Protein AF-A0A4P5S8A2-F1 (afdb_monomer)

Foldseek 3Di:
DDCVVVPDKDKDKPDDPDPCCVPPHDIDIDTDDDVVVVVVVVVLVCQVPDLLAWDWDQDPVRDTDTRQAHPVRHGGDYSVVVVVVVVVVVD

pLDDT: mean 84.86, std 12.33, range [41.72, 96.94]

Radius of gyration: 16.74 Å; Cα contacts (8 Å, |Δi|>4): 88; chains: 1; bounding box: 46×43×34 Å

Solvent-accessible surface area (backbone atoms only — not comparable to full-atom values): 5724 Å² total; per-residue (Å²): 114,42,56,65,94,80,57,68,47,46,66,53,58,84,65,63,100,45,76,71,44,77,77,75,52,95,72,61,76,47,74,66,82,53,68,67,63,54,49,54,53,49,54,50,49,55,52,67,70,31,86,62,31,36,48,73,48,76,44,97,87,73,48,78,44,80,43,50,56,42,98,86,66,45,79,32,44,56,62,67,63,47,53,54,51,56,65,64,69,74,110

Structure (mmCIF, N/CA/C/O backbone):
data_AF-A0A4P5S8A2-F1
#
_entry.id   AF-A0A4P5S8A2-F1
#
loop_
_atom_site.group_PDB
_atom_site.id
_atom_site.type_symbol
_atom_site.label_atom_id
_atom_site.label_alt_id
_atom_site.label_comp_id
_atom_site.label_asym_id
_atom_site.label_entity_id
_atom_site.label_seq_id
_atom_site.pdbx_PDB_ins_code
_atom_site.Cartn_x
_atom_site.Cartn_y
_atom_site.Cartn_z
_atom_site.occupancy
_atom_site.B_iso_or_equiv
_atom_site.auth_seq_id
_atom_site.auth_comp_id
_atom_site.auth_asym_id
_atom_site.auth_atom_id
_atom_site.pdbx_PDB_model_num
ATOM 1 N N . MET A 1 1 ? 3.688 -0.114 -8.933 1.00 74.38 1 MET A N 1
ATOM 2 C CA . MET A 1 1 ? 3.013 -0.551 -10.171 1.00 74.38 1 MET A CA 1
ATOM 3 C C . MET A 1 1 ? 2.683 0.689 -10.977 1.00 74.38 1 MET A C 1
ATOM 5 O O . MET A 1 1 ? 2.266 1.677 -10.386 1.00 74.38 1 MET A O 1
ATOM 9 N N . PHE A 1 2 ? 2.927 0.659 -12.282 1.00 84.88 2 PHE A N 1
ATOM 10 C CA . PHE A 1 2 ? 2.602 1.749 -13.199 1.00 84.88 2 PHE A CA 1
ATOM 11 C C . PHE A 1 2 ? 1.582 1.243 -14.211 1.00 84.88 2 PHE A C 1
ATOM 13 O O . PHE A 1 2 ? 1.842 0.232 -14.849 1.00 84.88 2 PHE A O 1
ATOM 20 N N . GLU A 1 3 ? 0.461 1.942 -14.387 1.00 83.19 3 GLU A N 1
ATOM 21 C CA . GLU A 1 3 ? -0.603 1.514 -15.313 1.00 83.19 3 GLU A CA 1
ATOM 22 C C . GLU A 1 3 ? -0.198 1.589 -16.793 1.00 83.19 3 GLU A C 1
ATOM 24 O O . GLU A 1 3 ? -0.764 0.879 -17.618 1.00 83.19 3 GLU A O 1
ATOM 29 N N . ASN A 1 4 ? 0.772 2.448 -17.138 1.00 83.75 4 ASN A N 1
ATOM 30 C CA . ASN A 1 4 ? 1.405 2.539 -18.463 1.00 83.75 4 ASN A CA 1
ATOM 31 C C . ASN A 1 4 ? 0.416 2.373 -19.644 1.00 83.75 4 ASN A C 1
ATOM 33 O O . ASN A 1 4 ? 0.549 1.492 -20.492 1.00 83.75 4 ASN A O 1
ATOM 37 N N . GLY A 1 5 ? -0.639 3.196 -19.657 1.00 80.88 5 GLY A N 1
ATOM 38 C CA . GLY A 1 5 ? -1.634 3.203 -20.736 1.00 80.88 5 GLY A CA 1
ATOM 39 C C . GLY A 1 5 ? -2.432 1.901 -20.895 1.00 80.88 5 GLY A C 1
ATOM 40 O O . GLY A 1 5 ? -2.904 1.626 -21.994 1.00 80.88 5 GLY A O 1
ATOM 41 N N . GLY A 1 6 ? -2.570 1.101 -19.833 1.00 81.69 6 GLY A N 1
ATOM 42 C CA . GLY A 1 6 ? -3.264 -0.192 -19.840 1.00 81.69 6 GLY A CA 1
ATOM 43 C C . GLY A 1 6 ? -2.340 -1.400 -20.011 1.00 81.69 6 GLY A C 1
ATOM 44 O O . GLY A 1 6 ? -2.826 -2.523 -20.106 1.00 81.69 6 GLY A O 1
ATOM 45 N N . THR A 1 7 ? -1.020 -1.191 -20.041 1.00 82.00 7 THR A N 1
ATOM 46 C CA . THR A 1 7 ? -0.016 -2.268 -20.037 1.00 82.00 7 THR A CA 1
ATOM 47 C C . THR A 1 7 ? 0.780 -2.209 -18.734 1.00 82.00 7 THR A C 1
ATOM 49 O O . THR A 1 7 ? 1.893 -1.675 -18.728 1.00 82.00 7 THR A O 1
ATOM 52 N N . PRO A 1 8 ? 0.212 -2.695 -17.616 1.00 83.44 8 PRO A N 1
ATOM 53 C CA . PRO A 1 8 ? 0.767 -2.454 -16.298 1.00 83.44 8 PRO A CA 1
ATOM 54 C C . PRO A 1 8 ? 2.172 -3.036 -16.147 1.00 83.44 8 PRO A C 1
ATOM 56 O O . PRO A 1 8 ? 2.449 -4.171 -16.532 1.00 83.44 8 PRO A O 1
ATOM 59 N N . GLU A 1 9 ? 3.059 -2.254 -15.536 1.00 86.94 9 GLU A N 1
ATOM 60 C CA . GLU A 1 9 ? 4.407 -2.681 -15.188 1.00 86.94 9 GLU A CA 1
ATOM 61 C C . GLU A 1 9 ? 4.589 -2.735 -13.674 1.00 86.94 9 GLU A C 1
ATOM 63 O O . GLU A 1 9 ? 4.354 -1.759 -12.946 1.00 86.94 9 GLU A O 1
ATOM 68 N N . VAL A 1 10 ? 5.066 -3.882 -13.199 1.00 86.12 10 VAL A N 1
ATOM 69 C CA . VAL A 1 10 ? 5.389 -4.098 -11.792 1.00 86.12 10 VAL A CA 1
ATOM 70 C C . VAL A 1 10 ? 6.891 -4.273 -11.638 1.00 86.12 10 VAL A C 1
ATOM 72 O O . VAL A 1 10 ? 7.541 -5.031 -12.359 1.00 86.12 10 VAL A O 1
ATO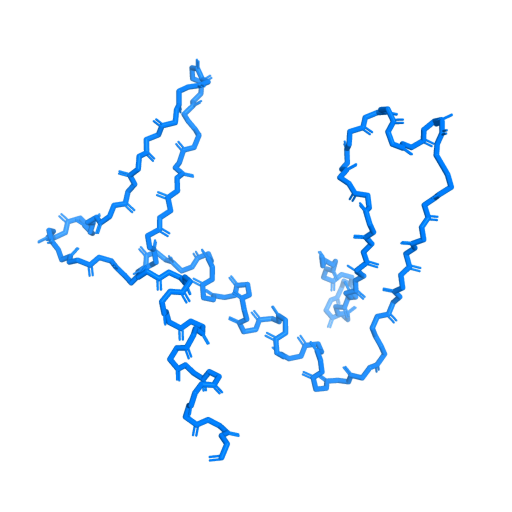M 75 N N . TRP A 1 11 ? 7.422 -3.550 -10.661 1.00 86.81 11 TRP A N 1
ATOM 76 C CA . TRP A 1 11 ? 8.823 -3.539 -10.291 1.00 86.81 11 TRP A CA 1
ATOM 77 C C . TRP A 1 11 ? 8.914 -3.778 -8.789 1.00 86.81 11 TRP A C 1
ATOM 79 O O . TRP A 1 11 ? 8.157 -3.170 -8.028 1.00 86.81 11 TRP A O 1
ATOM 89 N N . ILE A 1 12 ? 9.834 -4.645 -8.376 1.00 85.38 12 ILE A N 1
ATOM 90 C CA . ILE A 1 12 ? 10.172 -4.865 -6.969 1.00 85.38 12 ILE A CA 1
ATOM 91 C C . ILE A 1 12 ? 11.607 -4.390 -6.760 1.00 85.38 12 ILE A C 1
ATOM 93 O O . ILE A 1 12 ? 12.483 -4.644 -7.590 1.00 85.38 12 ILE A O 1
ATOM 97 N N . GLY A 1 13 ? 11.847 -3.690 -5.656 1.00 81.31 13 GLY A N 1
ATOM 98 C CA . GLY A 1 13 ? 13.173 -3.226 -5.272 1.00 81.31 13 GLY A CA 1
ATOM 99 C C . GLY A 1 13 ? 13.371 -3.242 -3.770 1.00 81.31 13 GLY A C 1
ATOM 100 O O . GLY A 1 13 ? 12.414 -3.271 -3.001 1.00 81.31 13 GLY A O 1
ATOM 101 N N . SER A 1 14 ? 14.637 -3.199 -3.366 1.00 74.94 14 SER A N 1
ATOM 102 C CA . SER A 1 14 ? 15.067 -3.073 -1.969 1.00 74.94 14 SER A CA 1
ATOM 103 C C . SER A 1 14 ? 14.883 -1.667 -1.394 1.00 74.94 14 SER A C 1
ATOM 105 O O . SER A 1 14 ? 14.942 -1.484 -0.177 1.00 74.94 14 SER A O 1
ATOM 107 N N . ALA A 1 15 ? 14.697 -0.671 -2.262 1.00 63.62 15 ALA A N 1
ATOM 108 C CA . ALA A 1 15 ? 14.683 0.729 -1.886 1.00 63.62 15 ALA A CA 1
ATOM 109 C C . ALA A 1 15 ? 13.292 1.195 -1.439 1.00 63.62 15 ALA A C 1
ATOM 111 O O . ALA A 1 15 ? 12.309 1.074 -2.167 1.00 63.62 15 ALA A O 1
ATOM 112 N N . ASP A 1 16 ? 13.245 1.842 -0.279 1.00 68.19 16 ASP A N 1
ATOM 113 C CA . ASP A 1 16 ? 12.201 2.817 0.048 1.00 68.19 16 ASP A CA 1
ATOM 114 C C . ASP A 1 16 ? 12.523 4.143 -0.677 1.00 68.19 16 ASP A C 1
ATOM 116 O O . ASP A 1 16 ? 13.706 4.493 -0.782 1.00 68.19 16 ASP A O 1
ATOM 120 N N . MET A 1 17 ? 11.520 4.889 -1.165 1.00 55.41 17 MET A N 1
ATOM 121 C CA . MET A 1 17 ? 11.678 6.141 -1.942 1.00 55.41 17 MET A CA 1
ATOM 122 C C . MET A 1 17 ? 12.130 7.334 -1.076 1.00 55.41 17 MET A C 1
ATOM 124 O O . MET A 1 17 ? 11.665 8.464 -1.211 1.00 55.41 17 MET A O 1
ATOM 128 N N . MET A 1 18 ? 13.060 7.095 -0.161 1.00 62.22 18 MET A N 1
ATOM 129 C CA . MET A 1 18 ? 13.676 8.105 0.682 1.00 62.22 18 MET A CA 1
ATOM 130 C C . MET A 1 18 ? 14.971 8.585 0.023 1.00 62.22 18 MET A C 1
ATOM 132 O O . MET A 1 18 ? 15.796 7.770 -0.384 1.00 62.22 18 MET A O 1
ATOM 136 N N . HIS A 1 19 ? 15.192 9.906 -0.008 1.00 55.84 19 HIS A N 1
ATOM 137 C CA . HIS A 1 19 ? 16.338 10.566 -0.669 1.00 55.84 19 HIS A CA 1
ATOM 138 C C . HIS A 1 19 ? 17.699 9.912 -0.347 1.00 55.84 19 HIS A C 1
ATOM 140 O O . HIS A 1 19 ? 18.572 9.796 -1.198 1.00 55.84 19 HIS A O 1
ATOM 146 N N . ARG A 1 20 ? 17.857 9.397 0.881 1.00 59.88 20 ARG A N 1
ATOM 147 C CA . ARG A 1 20 ? 19.075 8.705 1.338 1.00 59.88 20 ARG A CA 1
ATOM 148 C C . ARG A 1 20 ? 19.392 7.401 0.591 1.00 59.88 20 ARG A C 1
ATOM 150 O O . ARG A 1 20 ? 20.559 7.028 0.529 1.00 59.88 20 ARG A O 1
ATOM 157 N N . ASN A 1 21 ? 18.377 6.689 0.100 1.00 57.09 21 ASN A N 1
ATOM 158 C CA . ASN A 1 21 ? 18.557 5.406 -0.580 1.00 57.09 21 ASN A CA 1
ATOM 159 C C . ASN A 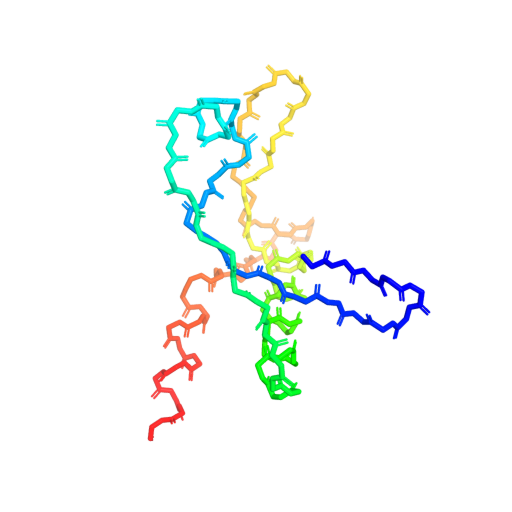1 21 ? 18.960 5.620 -2.044 1.00 57.09 21 ASN A C 1
ATOM 161 O O . ASN A 1 21 ? 19.735 4.842 -2.578 1.00 57.09 21 ASN A O 1
ATOM 165 N N . LEU A 1 22 ? 18.512 6.716 -2.665 1.00 59.00 22 LEU A N 1
ATOM 166 C CA . LEU A 1 22 ? 18.774 6.996 -4.080 1.00 59.00 22 LEU A CA 1
ATOM 167 C C . LEU A 1 22 ? 20.164 7.597 -4.349 1.00 59.00 22 LEU A C 1
ATOM 169 O O . LEU A 1 22 ? 20.644 7.512 -5.471 1.00 59.00 22 LEU A O 1
ATOM 173 N N . ASP A 1 23 ? 20.809 8.179 -3.333 1.00 62.62 23 ASP A N 1
ATOM 174 C CA . ASP A 1 23 ? 22.018 8.999 -3.523 1.00 62.62 23 ASP A CA 1
ATOM 175 C C . ASP A 1 23 ? 23.301 8.363 -2.942 1.00 62.62 23 ASP A C 1
ATOM 177 O O . ASP A 1 23 ? 24.415 8.793 -3.234 1.00 62.62 23 ASP A O 1
ATOM 181 N N . ARG A 1 24 ? 23.179 7.336 -2.081 1.00 61.78 24 ARG A N 1
ATOM 182 C CA . ARG A 1 24 ? 24.324 6.731 -1.357 1.00 61.78 24 ARG A CA 1
ATOM 183 C C . ARG A 1 24 ? 24.366 5.203 -1.349 1.00 61.78 24 ARG A C 1
ATOM 185 O O . ARG A 1 24 ? 25.273 4.638 -0.735 1.00 61.78 24 ARG A O 1
ATOM 192 N N . ARG A 1 25 ? 23.401 4.519 -1.967 1.00 73.69 25 ARG A N 1
ATOM 193 C CA . ARG A 1 25 ? 23.310 3.052 -1.961 1.00 73.69 25 ARG A CA 1
ATOM 194 C C . ARG A 1 25 ? 23.263 2.496 -3.378 1.00 73.69 25 ARG A C 1
ATOM 196 O O . ARG A 1 25 ? 22.771 3.145 -4.293 1.00 73.69 25 ARG A O 1
ATOM 203 N N . ILE A 1 26 ? 23.797 1.284 -3.535 1.00 69.94 26 ILE A N 1
ATOM 204 C CA . ILE A 1 26 ? 23.542 0.465 -4.720 1.00 69.94 26 ILE A CA 1
ATOM 205 C C . ILE A 1 26 ? 22.174 -0.172 -4.503 1.00 69.94 26 ILE A C 1
ATOM 207 O O . ILE A 1 26 ? 22.016 -0.988 -3.598 1.00 69.94 26 ILE A O 1
ATOM 211 N N . GLU A 1 27 ? 21.207 0.219 -5.322 1.00 74.94 27 GLU A N 1
ATOM 212 C CA . GLU A 1 27 ? 19.849 -0.313 -5.292 1.00 74.94 27 GLU A CA 1
ATOM 213 C C . GLU A 1 27 ? 19.601 -1.151 -6.550 1.00 74.94 27 GLU A C 1
ATOM 215 O O . GLU A 1 27 ? 20.064 -0.809 -7.641 1.00 74.94 27 GLU A O 1
ATOM 220 N N . ALA A 1 28 ? 18.870 -2.256 -6.401 1.00 78.88 28 ALA A N 1
ATOM 221 C CA . ALA A 1 28 ? 18.464 -3.110 -7.510 1.00 78.88 28 ALA A CA 1
ATOM 222 C C . ALA A 1 28 ? 16.941 -3.077 -7.656 1.00 78.88 28 ALA A C 1
ATOM 224 O O . ALA A 1 28 ? 16.205 -3.259 -6.685 1.00 78.88 28 ALA A O 1
ATOM 225 N N . LEU A 1 29 ? 16.481 -2.862 -8.887 1.00 81.44 29 LEU A N 1
ATOM 226 C CA . LEU A 1 29 ? 15.083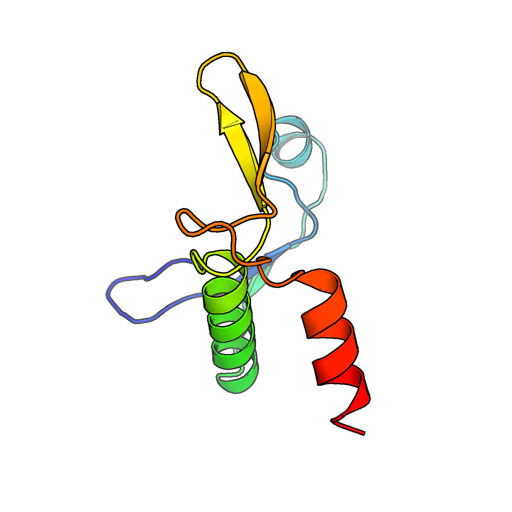 -2.988 -9.281 1.00 81.44 29 LEU A CA 1
ATOM 227 C C . LEU A 1 29 ? 14.968 -4.137 -10.273 1.00 81.44 29 LEU A C 1
ATOM 229 O O . LEU A 1 29 ? 15.734 -4.214 -11.233 1.00 81.44 29 LEU A O 1
ATOM 233 N N . VAL A 1 30 ? 13.994 -5.012 -10.050 1.00 85.12 30 VAL A N 1
ATOM 234 C CA . VAL A 1 30 ? 13.689 -6.124 -10.949 1.00 85.12 30 VAL A CA 1
ATOM 235 C C . VAL A 1 30 ? 12.276 -5.942 -11.478 1.00 85.12 30 VAL A C 1
ATOM 237 O O . VAL A 1 30 ? 11.327 -5.787 -10.706 1.00 85.12 30 VAL A O 1
ATOM 240 N N . LYS A 1 31 ? 12.141 -5.956 -12.806 1.00 88.25 31 LYS A N 1
ATOM 241 C CA . LYS A 1 31 ? 10.842 -5.994 -13.478 1.00 88.25 31 LYS A CA 1
ATOM 242 C C . LYS A 1 31 ? 10.290 -7.409 -13.416 1.00 88.25 31 LYS A C 1
ATOM 244 O O . LYS A 1 31 ? 10.995 -8.363 -13.744 1.00 88.25 31 LYS A O 1
ATOM 249 N N . LEU A 1 32 ? 9.021 -7.538 -13.058 1.00 86.25 32 LEU A N 1
ATOM 250 C CA . LEU A 1 32 ? 8.326 -8.813 -13.155 1.00 86.25 32 LEU A CA 1
ATOM 251 C C . LEU A 1 32 ? 7.817 -9.011 -14.580 1.00 86.25 32 LEU A C 1
ATOM 253 O O . LEU A 1 32 ? 7.114 -8.158 -15.118 1.00 86.25 32 LEU A O 1
ATOM 257 N N . GLY A 1 33 ? 8.227 -10.119 -15.198 1.00 86.62 33 GLY A N 1
ATOM 258 C CA . GLY A 1 33 ? 7.853 -10.466 -16.572 1.00 86.62 33 GLY A CA 1
ATOM 259 C C . GLY A 1 33 ? 6.781 -11.549 -16.682 1.00 86.62 33 GLY A C 1
ATOM 260 O O . GLY A 1 33 ? 6.189 -11.686 -17.747 1.00 86.62 33 GLY A O 1
ATOM 261 N N . ASP A 1 34 ? 6.537 -12.311 -15.613 1.00 90.25 34 ASP A N 1
ATOM 262 C CA . ASP A 1 34 ? 5.545 -13.388 -15.618 1.00 90.25 34 ASP A CA 1
ATOM 263 C C . ASP A 1 34 ? 4.134 -12.821 -15.383 1.00 90.25 34 ASP A C 1
AT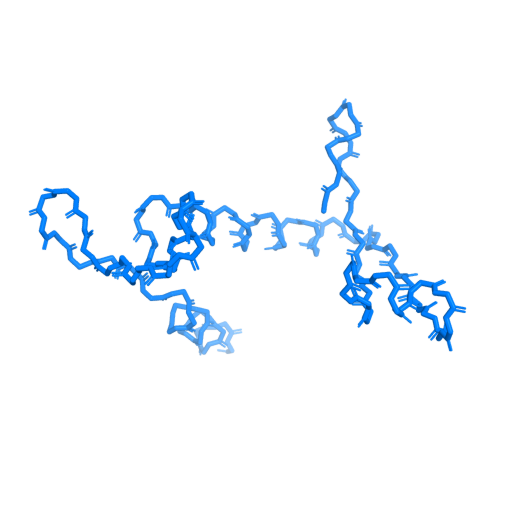OM 265 O O . ASP A 1 34 ? 3.909 -12.199 -14.338 1.00 90.25 34 ASP A O 1
ATOM 269 N N . PRO A 1 35 ? 3.176 -13.037 -16.305 1.00 87.12 35 PRO A N 1
ATOM 270 C CA . PRO A 1 35 ? 1.794 -12.608 -16.127 1.00 87.12 35 PRO A CA 1
ATOM 271 C C . PRO A 1 35 ? 1.139 -13.114 -14.836 1.00 87.12 35 PRO A C 1
ATOM 273 O O . PRO A 1 35 ? 0.329 -12.387 -14.268 1.00 87.12 35 PRO A O 1
ATOM 276 N N . GLN A 1 36 ? 1.492 -14.308 -14.344 1.00 89.19 36 GLN A N 1
ATOM 277 C CA . GLN A 1 36 ? 0.930 -14.845 -13.099 1.00 89.19 36 GLN A CA 1
ATOM 278 C C . GLN A 1 36 ? 1.331 -13.987 -11.896 1.00 89.19 36 GLN A C 1
ATOM 280 O O . GLN A 1 36 ? 0.468 -13.559 -11.134 1.00 89.19 36 GLN A O 1
ATOM 285 N N . HIS A 1 37 ? 2.612 -13.619 -11.789 1.00 89.00 37 HIS A N 1
ATOM 286 C CA . HIS A 1 37 ? 3.084 -12.722 -10.729 1.00 89.00 37 HIS A CA 1
ATOM 287 C C . HIS A 1 37 ? 2.463 -11.321 -10.827 1.00 89.00 37 HIS A C 1
ATOM 289 O O . HIS A 1 37 ? 2.236 -10.667 -9.809 1.00 89.00 37 HIS A O 1
ATOM 295 N N . LEU A 1 38 ? 2.190 -10.836 -12.044 1.00 88.25 38 LEU A N 1
ATOM 296 C CA . LEU A 1 38 ? 1.495 -9.560 -12.231 1.00 88.25 38 LEU A CA 1
ATOM 297 C C . LEU A 1 38 ? 0.060 -9.629 -11.697 1.00 88.25 38 LEU A C 1
ATOM 299 O O . LEU A 1 38 ? -0.371 -8.702 -11.009 1.00 88.25 38 LEU A O 1
ATOM 303 N N . THR A 1 39 ? -0.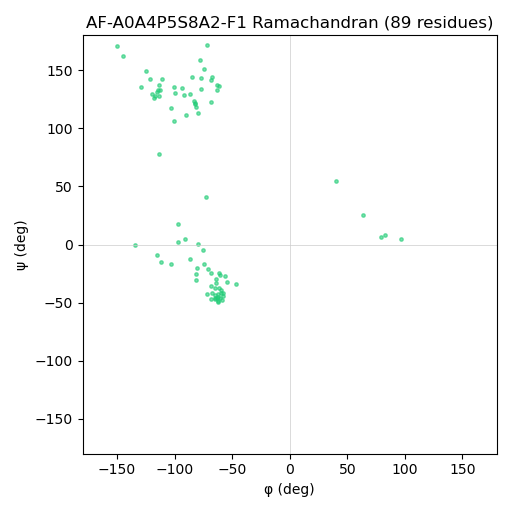658 -10.720 -11.977 1.00 89.88 39 THR A N 1
ATOM 304 C CA . THR A 1 39 ? -2.008 -10.958 -11.453 1.00 89.88 39 THR A CA 1
ATOM 305 C C . THR A 1 39 ? -2.008 -11.057 -9.932 1.00 89.88 39 THR A C 1
ATOM 307 O O . THR A 1 39 ? -2.757 -10.324 -9.293 1.00 89.88 39 THR A O 1
ATOM 310 N N . GLU A 1 40 ? -1.128 -11.869 -9.344 1.00 90.06 40 GLU A N 1
ATOM 311 C CA . GLU A 1 40 ? -1.032 -12.030 -7.886 1.00 90.06 40 GLU A CA 1
ATOM 312 C C . GLU A 1 40 ? -0.765 -10.697 -7.175 1.00 90.06 40 GLU A C 1
ATOM 314 O O . GLU A 1 40 ? -1.404 -10.366 -6.177 1.00 90.06 40 GLU A O 1
ATOM 319 N N . ILE A 1 41 ? 0.151 -9.881 -7.704 1.00 90.38 41 ILE A N 1
ATOM 320 C CA . ILE A 1 41 ? 0.452 -8.571 -7.116 1.00 90.38 41 ILE A CA 1
ATOM 321 C C . ILE A 1 41 ? -0.717 -7.605 -7.274 1.00 90.38 41 ILE A C 1
ATOM 323 O O . ILE A 1 41 ? -0.972 -6.800 -6.376 1.00 90.38 41 ILE A O 1
ATOM 327 N N . LYS A 1 42 ? -1.440 -7.671 -8.393 1.00 89.94 42 LYS A N 1
ATOM 328 C CA . LYS A 1 42 ? -2.646 -6.868 -8.565 1.00 89.94 42 LYS A CA 1
ATOM 329 C C . LYS A 1 42 ? -3.700 -7.251 -7.524 1.00 89.94 42 LYS A C 1
ATOM 331 O O . LYS A 1 42 ? -4.222 -6.363 -6.858 1.00 89.94 42 LYS A O 1
ATOM 336 N N . GLU A 1 43 ? -3.972 -8.540 -7.347 1.00 91.25 43 GLU A N 1
ATOM 337 C CA . GLU A 1 43 ? -4.923 -9.041 -6.345 1.00 91.25 43 GLU A CA 1
ATOM 338 C C . GLU A 1 43 ? -4.508 -8.641 -4.923 1.00 91.25 43 GLU A C 1
ATOM 340 O O . GLU A 1 43 ? -5.341 -8.229 -4.114 1.00 91.25 43 GLU A O 1
ATOM 345 N N . LEU A 1 44 ? -3.204 -8.675 -4.637 1.00 91.50 44 LEU A N 1
ATOM 346 C CA . LEU A 1 44 ? -2.644 -8.214 -3.372 1.00 91.50 44 LEU A CA 1
ATOM 347 C C . LEU A 1 44 ? -2.927 -6.725 -3.125 1.00 91.50 44 LEU A C 1
ATOM 349 O O . LEU A 1 44 ? -3.336 -6.353 -2.024 1.00 91.50 44 LEU A O 1
ATOM 353 N N . PHE A 1 45 ? -2.726 -5.868 -4.132 1.00 90.81 45 PHE A N 1
ATOM 354 C CA . PHE A 1 45 ? -3.045 -4.443 -4.028 1.00 90.81 45 PHE A CA 1
ATOM 355 C C . PHE A 1 45 ? -4.551 -4.193 -3.925 1.00 90.81 45 PHE A C 1
ATOM 357 O O . PHE A 1 45 ? -4.964 -3.375 -3.104 1.00 90.81 45 PHE A O 1
ATOM 364 N N . ASP A 1 46 ? -5.367 -4.912 -4.698 1.00 92.38 46 ASP A N 1
ATOM 365 C CA . ASP A 1 46 ? -6.827 -4.822 -4.624 1.00 92.38 46 ASP A CA 1
ATOM 366 C C . ASP A 1 46 ? -7.317 -5.148 -3.202 1.00 92.38 46 ASP A C 1
ATOM 368 O O . ASP A 1 46 ? -8.178 -4.446 -2.672 1.00 92.38 46 ASP A O 1
ATOM 372 N N . LEU A 1 47 ? -6.734 -6.165 -2.552 1.00 93.69 47 LEU A N 1
ATOM 373 C CA . LEU A 1 47 ? -7.025 -6.511 -1.161 1.00 93.69 47 LEU A CA 1
ATOM 374 C C . LEU A 1 47 ? -6.516 -5.442 -0.183 1.00 93.69 47 LEU A C 1
ATOM 376 O O . LEU A 1 47 ? -7.258 -5.034 0.710 1.00 93.69 47 LEU A O 1
ATOM 380 N N . ALA A 1 48 ? -5.275 -4.974 -0.342 1.00 90.50 48 ALA A N 1
ATOM 381 C CA . ALA A 1 48 ? -4.657 -3.997 0.558 1.00 90.50 48 ALA A CA 1
ATOM 382 C C . ALA A 1 48 ? -5.412 -2.658 0.579 1.00 90.50 48 ALA A C 1
ATOM 384 O O . ALA A 1 48 ? -5.537 -2.035 1.631 1.00 90.50 48 ALA A O 1
ATOM 385 N N . PHE A 1 49 ? -5.925 -2.227 -0.577 1.00 91.12 49 PHE A N 1
ATOM 386 C CA . PHE A 1 49 ? -6.638 -0.957 -0.735 1.00 91.12 49 PHE A CA 1
ATOM 387 C C . PHE A 1 49 ? -8.163 -1.091 -0.671 1.00 91.12 49 PHE A C 1
ATOM 389 O O . PHE A 1 49 ? -8.876 -0.097 -0.824 1.00 91.12 49 PHE A O 1
ATOM 396 N N . ASN A 1 50 ? -8.687 -2.295 -0.432 1.00 93.62 50 ASN A N 1
ATOM 397 C CA . ASN A 1 50 ? -10.118 -2.499 -0.270 1.00 93.62 50 ASN A CA 1
ATOM 398 C C . ASN A 1 50 ? -10.637 -1.739 0.964 1.00 93.62 50 ASN A C 1
ATOM 400 O O . ASN A 1 50 ? -10.043 -1.796 2.040 1.00 93.62 50 ASN A O 1
ATOM 404 N N . ALA A 1 51 ? -11.791 -1.079 0.846 1.00 91.56 51 ALA A N 1
ATOM 405 C CA . ALA A 1 51 ? -12.432 -0.401 1.977 1.00 91.56 51 ALA A CA 1
ATOM 406 C C . ALA A 1 51 ? -12.802 -1.364 3.127 1.00 91.56 51 ALA A C 1
ATOM 408 O O . ALA A 1 51 ? -12.861 -0.951 4.285 1.00 91.56 51 ALA A O 1
ATOM 409 N N . GLY A 1 52 ? -13.017 -2.642 2.803 1.00 95.12 52 GLY A N 1
ATOM 410 C CA . GLY A 1 52 ? -13.241 -3.751 3.728 1.00 95.12 52 GLY A CA 1
ATOM 411 C C . GLY A 1 52 ? -11.985 -4.247 4.453 1.00 95.12 52 GLY A C 1
ATOM 412 O O . GLY A 1 52 ? -12.101 -5.107 5.324 1.00 95.12 52 GLY A O 1
ATOM 413 N N . THR A 1 53 ? -10.804 -3.716 4.132 1.00 96.50 53 THR A N 1
ATOM 414 C CA . THR A 1 53 ? -9.532 -4.085 4.760 1.00 96.50 53 THR A CA 1
ATOM 415 C C . THR A 1 53 ? -9.131 -3.044 5.801 1.00 96.50 53 THR A C 1
ATOM 417 O O . THR A 1 53 ? -9.234 -1.828 5.596 1.00 96.50 53 THR A O 1
ATOM 420 N N . SER A 1 54 ? -8.690 -3.537 6.955 1.00 96.69 54 SER A N 1
ATOM 421 C CA . SER A 1 54 ? -8.173 -2.708 8.038 1.00 96.69 54 SER A CA 1
ATOM 422 C C . SER A 1 54 ? -6.843 -2.065 7.647 1.00 96.69 54 SER A C 1
ATOM 424 O O . SER A 1 54 ? -6.001 -2.676 6.990 1.00 96.69 54 SER A O 1
ATOM 426 N N . ALA A 1 55 ? -6.649 -0.814 8.054 1.00 95.56 55 ALA A N 1
ATOM 427 C CA . ALA A 1 55 ? -5.473 -0.037 7.683 1.00 95.56 55 ALA A CA 1
ATOM 428 C C . ALA A 1 55 ? -5.105 0.986 8.761 1.00 95.56 55 ALA A C 1
ATOM 430 O O . ALA A 1 55 ? -5.841 1.218 9.724 1.00 95.56 55 ALA A O 1
ATOM 431 N N . TRP A 1 56 ? -3.943 1.605 8.582 1.00 94.56 56 TRP A N 1
ATOM 432 C CA . TRP A 1 56 ? -3.563 2.819 9.287 1.00 94.56 56 TRP A CA 1
ATOM 433 C C . TRP A 1 56 ? -3.726 3.998 8.336 1.00 94.56 56 TRP A C 1
ATOM 435 O O . TRP A 1 56 ? -3.051 4.061 7.311 1.00 94.56 56 TRP A O 1
ATOM 445 N N . ASP A 1 57 ? -4.610 4.923 8.688 1.00 93.56 57 ASP A N 1
ATOM 446 C CA . ASP A 1 57 ? -4.840 6.134 7.914 1.00 93.56 57 ASP A CA 1
ATOM 447 C C . ASP A 1 57 ? -3.914 7.242 8.454 1.00 93.56 57 ASP A C 1
ATOM 449 O O . ASP A 1 57 ? -3.843 7.473 9.668 1.00 93.56 57 ASP A O 1
ATOM 453 N N . LEU A 1 58 ? -3.167 7.895 7.557 1.00 94.56 58 LEU A N 1
ATOM 454 C CA . LEU A 1 58 ? -2.339 9.062 7.871 1.00 94.56 58 LEU A CA 1
ATOM 455 C C . LEU A 1 58 ? -3.172 10.329 7.678 1.00 94.56 58 LEU A C 1
ATOM 457 O O . LEU A 1 58 ? -3.517 10.686 6.551 1.00 94.56 58 LEU A O 1
ATOM 461 N N . ASN A 1 59 ? -3.476 11.012 8.775 1.00 94.88 59 ASN A N 1
ATOM 462 C CA . ASN A 1 59 ? -4.251 12.247 8.754 1.00 94.88 59 ASN A CA 1
ATOM 463 C C . ASN A 1 59 ? -3.389 13.446 8.306 1.00 94.88 59 ASN A C 1
ATOM 465 O O . ASN A 1 59 ? -2.162 13.407 8.460 1.00 94.88 59 ASN A O 1
ATOM 469 N N . PRO A 1 60 ? -3.999 14.544 7.814 1.00 95.75 60 PRO A N 1
ATOM 470 C CA . PRO A 1 60 ? -3.278 15.741 7.364 1.00 95.75 60 PRO A CA 1
ATOM 471 C C . PRO A 1 60 ? -2.359 16.361 8.425 1.00 95.75 60 PRO A C 1
ATOM 473 O O . PRO A 1 60 ? -1.345 16.970 8.095 1.00 95.75 60 PRO A O 1
ATOM 476 N N . GLU A 1 61 ? -2.680 16.176 9.705 1.00 95.69 61 GLU A N 1
ATOM 477 C CA . GLU A 1 61 ? -1.904 16.677 10.842 1.00 95.69 61 GLU A CA 1
ATOM 478 C C . GLU A 1 61 ? -0.683 15.794 11.165 1.00 95.69 61 GLU A C 1
ATOM 480 O O . GLU A 1 61 ? 0.050 16.068 12.114 1.00 95.69 61 GLU A O 1
ATOM 485 N N . GLY A 1 62 ? -0.467 14.715 10.405 1.00 95.19 62 GLY A N 1
ATOM 486 C CA . GLY A 1 62 ? 0.629 13.762 10.596 1.00 95.19 62 GLY A CA 1
ATOM 487 C C . GLY A 1 62 ? 0.355 12.686 11.651 1.00 95.19 62 GLY A C 1
ATOM 488 O O . GLY A 1 62 ? 1.258 11.927 12.004 1.00 95.19 62 GLY A O 1
ATOM 489 N N . SER A 1 63 ? -0.875 12.609 12.167 1.00 96.75 63 SER A N 1
ATOM 490 C CA . SER A 1 63 ? -1.282 11.566 13.110 1.00 96.75 63 SER A CA 1
ATOM 491 C C . SER A 1 63 ? -1.733 10.302 12.381 1.00 96.75 63 SER A C 1
ATOM 493 O O . SER A 1 63 ? -2.363 10.366 11.328 1.00 96.75 63 SER A O 1
ATOM 495 N N . TRP A 1 64 ? -1.434 9.146 12.968 1.00 96.50 64 TRP A N 1
ATOM 496 C CA . TRP A 1 64 ? -1.875 7.850 12.464 1.00 96.50 64 TRP A CA 1
ATOM 497 C C . TRP A 1 64 ? -3.091 7.371 13.248 1.00 96.50 64 TRP A C 1
ATOM 499 O O . TRP A 1 64 ? -3.065 7.348 14.479 1.00 96.50 64 TRP A O 1
ATOM 509 N N . THR A 1 65 ? -4.147 6.958 12.550 1.00 95.25 65 THR A N 1
ATOM 510 C CA . THR A 1 65 ? -5.334 6.348 13.162 1.00 95.25 65 THR A CA 1
ATOM 511 C C . THR A 1 65 ? -5.525 4.940 12.629 1.00 95.25 65 THR A C 1
ATOM 513 O O . THR A 1 65 ? -5.510 4.714 11.422 1.00 95.25 65 THR A O 1
ATOM 516 N N . ARG A 1 66 ? -5.698 3.973 13.534 1.00 95.19 66 ARG A N 1
ATOM 517 C CA . ARG A 1 66 ? -5.973 2.592 13.143 1.00 95.19 66 ARG A CA 1
ATOM 518 C C . ARG A 1 66 ? -7.458 2.438 12.830 1.00 95.19 66 ARG A C 1
ATOM 520 O O . ARG A 1 66 ? -8.291 2.599 13.720 1.00 95.19 66 ARG A O 1
ATOM 527 N N . ARG A 1 67 ? -7.781 2.072 11.592 1.00 95.12 67 ARG A N 1
ATOM 528 C CA . ARG A 1 67 ? -9.137 1.761 11.139 1.00 95.12 67 ARG A CA 1
ATOM 529 C C . ARG A 1 67 ? -9.326 0.251 11.097 1.00 95.12 67 ARG A C 1
ATOM 531 O O . ARG A 1 67 ? -8.794 -0.433 10.228 1.00 95.12 67 ARG A O 1
ATOM 538 N N . THR A 1 68 ? -10.082 -0.268 12.059 1.00 96.50 68 THR A N 1
ATOM 539 C CA . THR A 1 68 ? -10.413 -1.701 12.170 1.00 96.50 68 THR A CA 1
ATOM 540 C C . THR A 1 68 ? -11.897 -1.990 11.999 1.00 96.50 68 THR A C 1
ATOM 542 O O . THR A 1 68 ? -12.268 -3.156 11.923 1.00 96.50 68 THR A O 1
ATOM 545 N N . LEU A 1 69 ? -12.736 -0.954 11.960 1.00 96.31 69 LEU A N 1
ATOM 546 C CA . LEU A 1 69 ? -14.182 -1.072 11.815 1.00 96.31 69 LEU A CA 1
ATOM 547 C C . LEU A 1 69 ? -14.656 -0.323 10.567 1.00 96.31 69 LEU A C 1
ATOM 549 O O . LEU A 1 69 ? -14.134 0.749 10.248 1.00 96.31 69 LEU A O 1
ATOM 553 N N . GLY A 1 70 ? -15.637 -0.900 9.876 1.00 93.38 70 GLY A N 1
ATOM 554 C CA . GLY A 1 70 ? -16.382 -0.252 8.805 1.00 93.38 70 GLY A CA 1
ATOM 555 C C . GLY A 1 70 ? -17.334 0.817 9.341 1.00 93.38 70 GLY A C 1
ATOM 556 O O . GLY A 1 70 ? -17.552 0.941 10.548 1.00 93.38 70 GLY A O 1
ATOM 557 N N . ALA A 1 71 ? -17.933 1.592 8.435 1.00 90.06 71 ALA A N 1
ATOM 558 C CA . ALA A 1 71 ? -18.884 2.650 8.794 1.00 90.06 71 ALA A CA 1
ATOM 559 C C . ALA A 1 71 ? -20.138 2.122 9.523 1.00 90.06 71 ALA A C 1
ATOM 561 O O . ALA A 1 71 ? -20.774 2.852 10.278 1.00 90.06 71 ALA A O 1
ATOM 562 N N . ASP A 1 72 ? -20.475 0.853 9.310 1.00 93.00 72 ASP A N 1
ATOM 563 C CA . ASP A 1 72 ? -21.566 0.117 9.950 1.00 93.00 72 ASP A CA 1
ATOM 564 C C . ASP A 1 72 ? -21.138 -0.613 11.241 1.00 93.00 72 ASP A C 1
ATOM 566 O O . ASP A 1 72 ? -21.934 -1.335 11.840 1.00 93.00 72 ASP A O 1
ATOM 570 N N . GLY A 1 73 ? -19.887 -0.435 11.682 1.00 93.62 73 GLY A N 1
ATOM 571 C CA . GLY A 1 73 ? -19.322 -1.108 12.851 1.00 93.62 73 GLY A CA 1
ATOM 572 C C . GLY A 1 73 ? -18.872 -2.549 12.597 1.00 93.62 73 GLY A C 1
ATOM 573 O O . GLY A 1 73 ? -18.479 -3.226 13.547 1.00 93.62 73 GLY A O 1
ATOM 574 N N . THR A 1 74 ? -18.904 -3.035 11.351 1.00 95.19 74 THR A N 1
ATOM 575 C CA . THR A 1 74 ? -18.388 -4.370 11.012 1.00 95.19 74 THR A CA 1
ATOM 576 C C . THR A 1 74 ? -16.875 -4.442 11.178 1.00 95.19 74 THR A C 1
ATOM 578 O O . THR A 1 74 ? -16.157 -3.479 10.910 1.00 95.19 74 THR A O 1
ATOM 581 N N . GLN A 1 75 ? -16.372 -5.593 11.628 1.00 96.25 75 GLN A N 1
ATOM 582 C CA . GLN A 1 75 ? -14.935 -5.824 11.722 1.00 96.25 75 GLN A CA 1
ATOM 583 C C . GLN A 1 75 ? -14.342 -5.907 10.315 1.00 96.25 75 GLN A C 1
ATOM 585 O O . GLN A 1 75 ? -14.748 -6.747 9.513 1.00 96.25 75 GLN A O 1
ATOM 590 N N . LEU A 1 76 ? -13.372 -5.041 10.033 1.00 96.94 76 LEU A N 1
ATOM 591 C CA . LEU A 1 76 ? -12.631 -5.078 8.780 1.00 96.94 76 LEU A CA 1
ATOM 592 C C . LEU A 1 76 ? -11.646 -6.244 8.779 1.00 96.94 76 LEU A C 1
ATOM 594 O O . LEU A 1 76 ? -11.118 -6.643 9.822 1.00 96.94 76 LEU A O 1
ATOM 598 N N . LEU A 1 77 ? -11.373 -6.740 7.581 1.00 95.75 77 LEU A N 1
ATOM 599 C CA . LEU A 1 77 ? -10.438 -7.821 7.330 1.00 95.75 77 LEU A CA 1
ATOM 600 C C . LEU A 1 77 ? -9.013 -7.406 7.729 1.00 95.75 77 LEU A C 1
ATOM 602 O O . LEU A 1 77 ? -8.544 -6.317 7.381 1.00 95.75 77 LEU A O 1
ATOM 606 N N . ASP A 1 78 ? -8.308 -8.265 8.467 1.00 94.50 78 ASP A N 1
ATOM 607 C CA . ASP A 1 78 ? -6.878 -8.083 8.718 1.00 94.50 78 ASP A CA 1
ATOM 608 C C . ASP A 1 78 ? -6.081 -8.611 7.523 1.00 94.50 78 ASP A C 1
ATOM 610 O O . ASP A 1 78 ? -6.194 -9.776 7.129 1.00 94.50 78 ASP A O 1
ATOM 614 N N . PHE A 1 79 ? -5.300 -7.722 6.913 1.00 90.88 79 PHE A N 1
ATOM 615 C CA . PHE A 1 79 ? -4.568 -8.022 5.691 1.00 90.88 79 PHE A CA 1
ATOM 616 C C . PHE A 1 79 ? -3.546 -9.147 5.893 1.00 90.88 79 PHE A C 1
ATOM 618 O O . PHE A 1 79 ? -3.473 -10.073 5.086 1.00 90.88 79 PHE A O 1
ATOM 625 N N . GLN A 1 80 ? -2.773 -9.100 6.981 1.00 88.50 80 GLN A N 1
ATOM 626 C CA . GLN A 1 80 ? -1.711 -10.076 7.222 1.00 88.50 80 GLN A CA 1
ATOM 627 C C . GLN A 1 80 ? -2.291 -11.440 7.585 1.00 88.50 80 GLN A C 1
ATOM 629 O O . GLN A 1 80 ? -1.832 -12.457 7.063 1.00 88.50 80 GLN A O 1
ATOM 634 N N . GLU A 1 81 ? -3.317 -11.468 8.436 1.00 90.62 81 GLU A N 1
ATOM 635 C CA . GLU A 1 81 ? -4.005 -12.707 8.801 1.00 90.62 81 GLU A CA 1
ATOM 636 C C . GLU A 1 81 ? -4.616 -13.390 7.571 1.00 90.62 81 GLU A C 1
ATOM 638 O O . GLU A 1 81 ? -4.466 -14.601 7.388 1.00 90.62 81 GLU A O 1
ATOM 643 N N . THR A 1 82 ? -5.214 -12.604 6.674 1.00 90.56 82 THR A N 1
ATOM 644 C CA . THR A 1 82 ? -5.799 -13.109 5.426 1.00 90.56 82 THR A CA 1
ATOM 645 C C . THR A 1 82 ? -4.751 -13.733 4.515 1.00 90.56 82 THR A C 1
ATOM 647 O O . THR A 1 82 ? -4.950 -14.845 4.028 1.00 90.56 82 THR A O 1
ATOM 650 N N . LEU A 1 83 ? -3.603 -13.0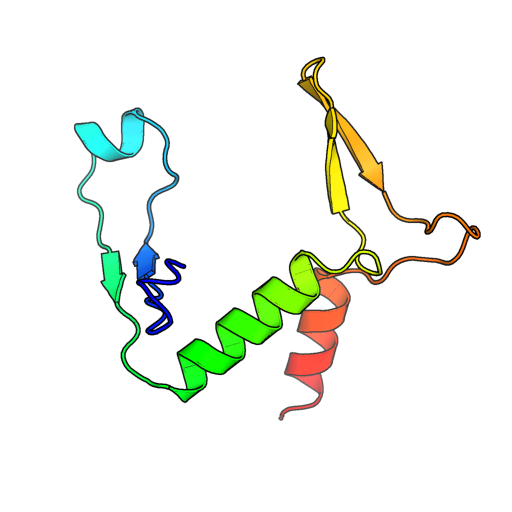79 4.321 1.00 89.44 83 LEU A N 1
ATOM 651 C CA . LEU A 1 83 ? -2.521 -13.636 3.501 1.00 89.44 83 LEU A CA 1
ATOM 652 C C . LEU A 1 83 ? -1.925 -14.911 4.101 1.00 89.44 83 LEU A C 1
ATOM 654 O O . LEU A 1 83 ? -1.606 -15.849 3.371 1.00 89.44 83 LEU A O 1
ATOM 658 N N . ILE A 1 84 ? -1.802 -14.976 5.429 1.00 91.12 84 ILE A N 1
ATOM 659 C CA . ILE A 1 84 ? -1.372 -16.196 6.119 1.00 91.12 84 ILE A CA 1
ATOM 660 C C . ILE A 1 84 ? -2.377 -17.328 5.874 1.00 91.12 84 ILE A C 1
ATOM 662 O O . ILE A 1 84 ? -1.961 -18.458 5.623 1.00 91.12 84 ILE A O 1
ATOM 666 N N . ALA A 1 85 ? -3.680 -17.049 5.935 1.00 88.94 85 ALA A N 1
ATOM 667 C CA . ALA A 1 85 ? -4.720 -18.047 5.701 1.00 88.94 85 ALA A CA 1
ATOM 668 C C . ALA A 1 85 ? -4.715 -18.568 4.254 1.00 88.94 85 ALA A C 1
ATOM 670 O O . ALA A 1 85 ? -4.712 -19.782 4.052 1.00 88.94 85 ALA A O 1
ATOM 671 N N . VAL A 1 86 ? -4.636 -17.672 3.262 1.00 85.50 86 VAL A N 1
ATOM 672 C CA . VAL A 1 86 ? -4.566 -18.034 1.834 1.00 85.50 86 VAL A CA 1
ATOM 673 C C . VAL A 1 86 ? -3.348 -18.918 1.558 1.00 85.50 86 VAL A C 1
ATOM 675 O O . VAL A 1 86 ? -3.484 -19.995 0.985 1.00 85.50 86 VAL A O 1
ATOM 678 N N . ASN A 1 87 ? -2.171 -18.537 2.056 1.00 83.00 87 ASN A N 1
ATOM 679 C CA . ASN A 1 87 ? -0.943 -19.302 1.825 1.00 83.00 87 ASN A CA 1
ATOM 680 C C . ASN A 1 87 ? -0.897 -20.641 2.578 1.00 83.00 87 ASN A C 1
ATOM 682 O O . ASN A 1 87 ? -0.153 -21.536 2.184 1.00 83.00 87 ASN A O 1
ATOM 686 N N . ARG A 1 88 ? -1.687 -20.807 3.646 1.00 79.25 88 ARG A N 1
ATOM 687 C CA . ARG A 1 88 ? -1.843 -22.094 4.346 1.00 79.25 88 ARG A CA 1
ATOM 688 C C . ARG A 1 88 ? -2.831 -23.040 3.659 1.00 79.25 88 ARG A C 1
ATOM 690 O O . ARG A 1 88 ? -2.720 -24.242 3.864 1.00 79.25 88 ARG A O 1
ATOM 697 N N . GLY A 1 89 ? -3.788 -22.518 2.890 1.00 60.25 89 GLY A N 1
ATOM 698 C CA . GLY A 1 89 ? -4.779 -23.310 2.150 1.00 60.25 89 GLY A CA 1
ATOM 699 C C . GLY A 1 89 ? -4.322 -23.770 0.761 1.00 60.25 89 GLY A C 1
ATOM 700 O O . GLY A 1 89 ? -4.968 -24.632 0.175 1.00 60.25 89 GLY A O 1
ATOM 701 N N . SER A 1 90 ? -3.221 -23.211 0.252 1.00 57.16 90 SER A N 1
ATOM 702 C CA . SER A 1 90 ? -2.665 -23.492 -1.082 1.00 57.16 90 SER A CA 1
ATOM 703 C C . SER A 1 90 ? -1.525 -24.531 -1.090 1.00 57.16 90 SER A C 1
ATOM 705 O O . SER A 1 90 ? -0.763 -24.578 -2.055 1.00 57.16 90 SER A O 1
ATOM 707 N N . SER A 1 91 ? -1.372 -25.338 -0.028 1.00 41.72 91 SER A N 1
ATOM 708 C CA . SER A 1 91 ? -0.439 -26.486 0.044 1.00 41.72 91 SER A CA 1
ATOM 709 C C . SER A 1 91 ? -1.145 -27.827 -0.095 1.00 41.72 91 SER A C 1
ATOM 711 O O . SER A 1 91 ? -2.250 -27.967 0.471 1.00 41.72 91 SER A O 1
#

Nearest PDB structures (foldseek):
  2o8r-assembly1_A  TM=8.425E-01  e=2.789E-02  Porphyromonas gingivalis

Secondary structure (DSSP, 8-state):
-B-GGGS-B-EEES--S-HHHHHHS---EEE---HHHHHHHHHHHHHHT-TTB-EEEE-TTS-EEEE-B-TTSPBPBPHHHHHHHHHHH--

Sequence (91 aa):
MFENGGTPEVWIGSADMMHRNLDRRIEALVKLGDPQHLTEIKELFDLAFNAGTSAWDLNPEGSWTRRTLGADGTQLLDFQETLIAVNRGSS

Mean predicted aligned error: 7.1 Å

=== Feature glossary ===
The record interleaves many kinds of information about one protein. Here is each kind framed as the question it answers.

Q: What known structures does this most resemble?
A: Structural nearest neighbors (via Foldseek easy-search vs the PDB). Reported per hit: target PDB id, E-value, and alignment TM-score. A TM-score above ~0.5 is the conventional threshold for 'same fold'.

Q: Where is each backbone atom in 3D?
A: The mmCIF table is the protein's shape written out atom by atom. For each backbone N, Cα, C, and carbonyl O, it records an (x, y, z) coordinate triple in Å plus the residue type, chain letter, and residue number.

Q: What are the backbone torsion angles?
A: The φ/ψ torsion pair specifies the backbone conformation at each residue. φ rotates about the N–Cα bond, ψ about the Cα–C bond. Steric clashes forbid most of the (φ, ψ) plane — the allowed regions (α-helix basin, β-sheet basin, left-handed helix) are the Ramachandran-allowed regions.

Q: Which residues are buried vs exposed?
A: Solvent-accessible surface area (SASA) is the area in Å² traced out by the centre of a 1.4 Å probe sphere (a water molecule) rolled over the protein's van der Waals surface (Shrake–Rupley / Lee–Richards construction). Buried residues have near-zero SASA; fully exposed residues can exceed 200 Å². The total SASA scales roughly with the number of surface residues.

Q: How confident is the AlphaFold model at each residue?
A: pLDDT is the predicted lDDT-Cα score: AlphaFold's confidence that the local environment of each residue (all inter-atomic distances within 15 Å) is correctly place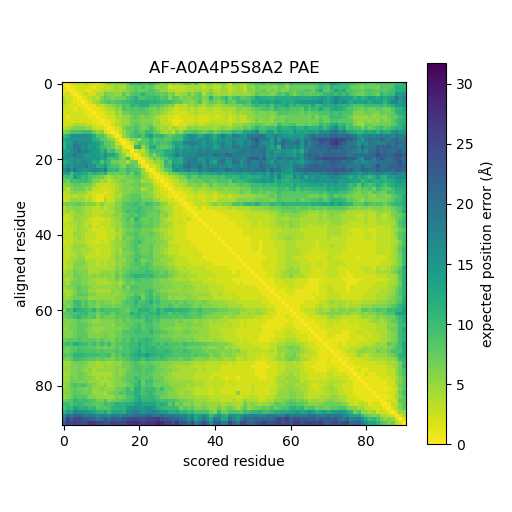d. It is a per-residue number between 0 and 100, with higher meaning more reliable.

Q: What does the local fold look like, residue by residue?
A: 3Di is Foldseek's structural alphabet. Each residue is assigned one of twenty discrete states based on how its Cα sits relative to its spatial (not sequential) neighbors. Aligning 3Di strings finds structural homologs roughly as well as full 3D superposition, but orders of magnitude faster.

Q: How big and how compact is the whole molecule?
A: Radius of gyration (Rg) is the root-mean-square distance of Cα atoms from their centroid — a single number for overall size and compactness. A globular domain of N residues has Rg ≈ 2.2·N^0.38 Å; an extended or disordered chain has a much larger Rg. The Cα c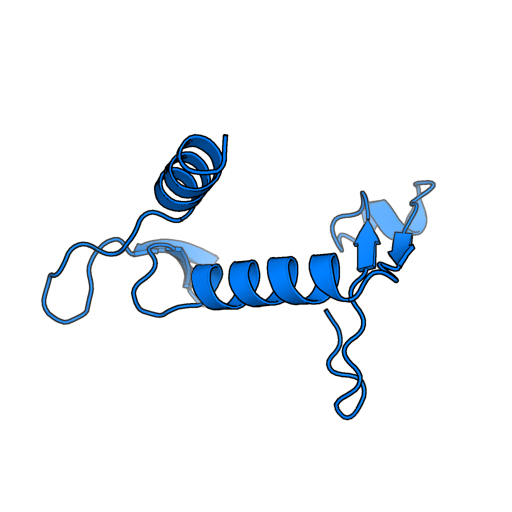ontact count is the number of residue pairs whose Cα atoms are within 8 Å and are more than four positions apart in sequence — a standard proxy for tertiary packing density. The bounding box is the smallest axis-aligned box enclosing all Cα atoms.

Q: Which residues are in helices, strands, or loops?
A: DSSP 8-state secondary structure assigns each residue one of H (α-helix), G (3₁₀-helix), I (π-helix), E (extended β-strand), B (isolated β-bridge), T (hydrogen-bonded turn), S (bend), or '-' (coil). The assignment is computed from backbone hydrogen-bond geometry via the Kabsch–Sander algorithm.

Q: How mobile is each atom in the crystal?
A: Crystallographic B-factors measure how much each atom's electron density is smeared out, in Å². They rise in mobile loops and surface residues and fall in the buried interior. In AlphaFold models this column is repurposed to hold pLDDT instead.

Q: What if only a Cα trace is available?
A: P-SEA three-state annotation labels each residue as helix, strand, or coil based purely on the geometry of the Cα trace. It serves as a fallback when the full backbone (and thus DSSP) is unavailable.

Q: What family and function is it annotated with?
A: Database cross-references. InterPro integrates a dozen domain/family signature databases into unified entries with residue-range hits. GO terms attach function/process/location labels with evidence codes. CATH codes position the fold in a four-level structural taxonomy. Organism is the NCBI-taxonomy species name.

Q: Are the domains correctly placed relative to each other?
A: Predicted Aligned Error (PAE) is an AlphaFold confidence matrix: entry (i, j) is the expected error in the position of residue j, in ångströms, when the prediction is superimposed on the true structure at residue i. Low PAE within a block of residues means that block is internally rigid and well-predicted; high PAE between two blocks means their relative placement is uncertain even if each block individually is confident.

Q: What do the diagnostic plots show?
A: Three diagnostic plots accompany the record. The Cα contact map visualizes the tertiary structure as a 2D adjacency matrix (8 Å cutoff, sequence-local contacts suppressed). The Ramachandran plot shows the distribution of backbone (φ, ψ) torsions, with points in the α and β basins reflecting secondary structure content. The PAE plot shows AlphaFold's inter-residue confidence as a color matrix.

Q: What is the amino-acid chain?
A: Primary structure: the covalent order of the twenty standard amino acids along the backbone. Two proteins with the same sequence will (almost always) fold to the same structure; two with 30% identity often share a fold but not the details.

Q: What do the rendered images show?
A: The six renders a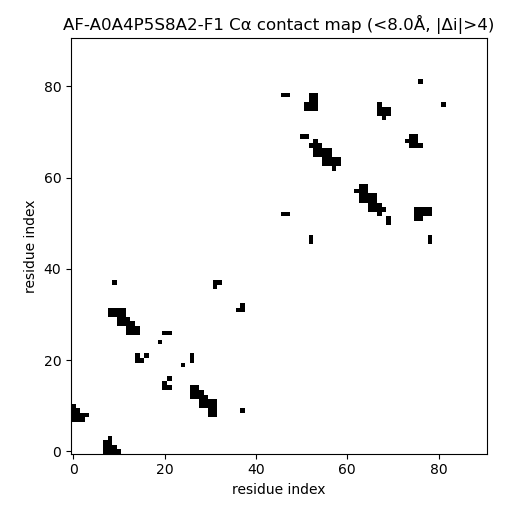re orthographic views along the three Cartesian axes in both directions. Representation (cartoon, sticks, or surface) and color scheme (sequence-rainbow or by-chain) vary across proteins so the training set covers all the common visualization conventions.